Protein AF-D2DSU3-F1 (afdb_monomer)

Solvent-accessible surface area (backbone atoms only — not comparable to full-atom values): 3418 Å² total; per-residue (Å²): 129,84,76,80,78,66,48,74,48,76,49,70,52,54,95,74,73,51,71,72,54,47,54,54,49,51,56,53,58,73,70,54,90,72,62,94,60,54,47,78,48,75,43,66,41,80,94,52,70,90,110

Nearest PDB structures (foldseek):
  1tpv-assembly1_B  TM=9.626E-01  e=3.992E-03  Gallus gallus
  1tpu-assembly1_B  TM=9.637E-01  e=4.904E-03  Gallus gallus
  1tpw-assembly1_B  TM=9.639E-01  e=4.904E-03  Gallus gallus
  8w06-assembly3_F  TM=9.623E-01  e=1.573E-02  synthetic construct
  7cem-assembly1_B  TM=5.604E-01  e=8.617E+00  Escherichia coli K-12

Secondary structure (DSSP, 8-state):
----PPEEEEEE-TT---HHHHHHHHHHHHT----TTEEEEEE--GGGTT-

Structure (mmCIF, N/CA/C/O backbone):
data_AF-D2DSU3-F1
#
_entry.id   AF-D2DSU3-F1
#
loop_
_atom_site.group_PDB
_atom_site.id
_atom_site.type_symbol
_atom_site.label_atom_id
_atom_site.label_alt_id
_atom_site.label_comp_id
_atom_site.label_asym_id
_atom_site.label_entity_id
_atom_site.label_seq_id
_atom_site.pdbx_PDB_ins_code
_atom_site.Cartn_x
_atom_site.Cartn_y
_atom_site.Cartn_z
_atom_site.occupancy
_atom_site.B_iso_or_equiv
_atom_site.auth_seq_id
_atom_site.auth_comp_id
_atom_site.auth_asym_id
_atom_site.auth_atom_id
_atom_site.pdbx_PDB_model_num
ATOM 1 N N . MET A 1 1 ? -32.588 2.042 15.313 1.00 47.28 1 MET A N 1
ATOM 2 C CA . MET A 1 1 ? -31.157 1.707 15.469 1.00 47.28 1 MET A CA 1
ATOM 3 C C . MET A 1 1 ? -30.361 2.745 14.698 1.00 47.28 1 MET A C 1
ATOM 5 O O . MET A 1 1 ? -30.472 2.770 13.481 1.00 47.28 1 MET A O 1
ATOM 9 N N . VAL A 1 2 ? -29.640 3.651 15.368 1.00 55.78 2 VAL A N 1
ATOM 10 C CA . VAL A 1 2 ? -28.644 4.483 14.670 1.00 55.78 2 VAL A CA 1
ATOM 11 C C . VAL A 1 2 ? -27.624 3.504 14.095 1.00 55.78 2 VAL A C 1
ATOM 13 O O . VAL A 1 2 ? -26.984 2.785 14.858 1.00 55.78 2 VAL A O 1
ATOM 16 N N . GLY A 1 3 ? -27.552 3.388 12.768 1.00 65.62 3 GLY A N 1
ATOM 17 C CA . GLY A 1 3 ? -26.571 2.524 12.119 1.00 65.62 3 GLY A CA 1
ATOM 18 C C . GLY A 1 3 ? -25.181 2.948 12.578 1.00 65.62 3 GLY A C 1
ATOM 19 O O . GLY A 1 3 ? -24.776 4.084 12.334 1.00 65.62 3 GLY A O 1
ATOM 20 N N . SER A 1 4 ? -24.493 2.071 13.311 1.00 77.88 4 SER A N 1
ATOM 21 C CA . SER A 1 4 ? -23.154 2.360 13.818 1.00 77.88 4 SER A CA 1
ATOM 22 C C . SER A 1 4 ? -22.232 2.594 12.624 1.00 77.88 4 SER A C 1
ATOM 24 O O . SER A 1 4 ? -22.037 1.697 11.800 1.00 77.88 4 SER A O 1
ATOM 26 N N . LYS A 1 5 ? -21.725 3.822 12.479 1.00 84.00 5 LYS A N 1
ATOM 27 C CA . LYS A 1 5 ? -20.780 4.161 11.412 1.00 84.00 5 LYS A CA 1
ATOM 28 C C . LYS A 1 5 ? -19.471 3.434 11.709 1.00 84.00 5 LYS A C 1
ATOM 30 O O . LYS A 1 5 ? -18.907 3.606 12.787 1.00 84.00 5 LYS A O 1
ATOM 35 N N . ARG A 1 6 ? -19.002 2.614 10.766 1.00 90.00 6 ARG A N 1
ATOM 36 C CA . ARG A 1 6 ? -17.696 1.953 10.874 1.00 90.00 6 ARG A CA 1
ATOM 37 C C . ARG A 1 6 ? -16.585 2.992 10.789 1.00 90.00 6 ARG A C 1
ATOM 39 O O . ARG A 1 6 ? -16.689 3.950 10.023 1.00 90.00 6 ARG A O 1
ATOM 46 N N . PHE A 1 7 ? -15.533 2.799 11.578 1.00 93.94 7 PHE A N 1
ATOM 47 C CA . PHE A 1 7 ? -14.336 3.616 11.448 1.00 93.94 7 PHE A CA 1
ATOM 48 C C . PHE A 1 7 ? -13.646 3.237 10.135 1.00 93.94 7 PHE A C 1
ATOM 50 O O . PHE A 1 7 ? -13.427 2.054 9.879 1.00 93.94 7 PHE A O 1
ATOM 57 N N . PHE A 1 8 ? -13.358 4.220 9.285 1.00 95.81 8 PHE A N 1
ATOM 58 C CA . PHE A 1 8 ? -12.916 3.982 7.913 1.00 95.81 8 PHE A CA 1
ATOM 59 C C . PHE A 1 8 ? -11.634 4.755 7.619 1.00 95.81 8 PHE A C 1
ATOM 61 O O . PHE A 1 8 ? -11.567 5.961 7.866 1.00 95.81 8 PHE A O 1
ATOM 68 N N . VAL A 1 9 ? -10.627 4.066 7.083 1.00 96.56 9 VAL A N 1
ATOM 69 C CA . VAL A 1 9 ? -9.318 4.642 6.753 1.00 96.56 9 VAL A CA 1
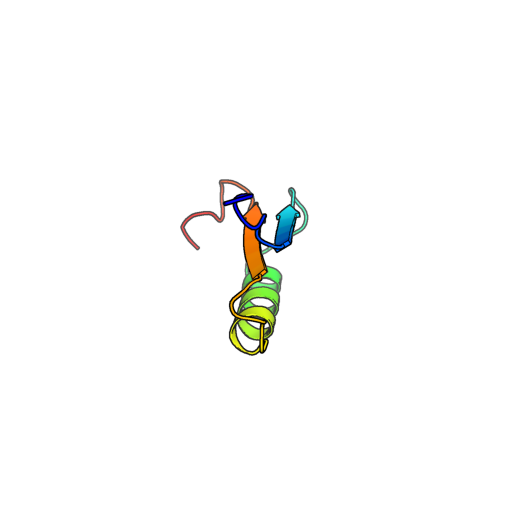ATOM 70 C C . VAL A 1 9 ? -8.969 4.334 5.301 1.00 96.56 9 VAL A C 1
ATOM 72 O O . VAL A 1 9 ? -9.053 3.188 4.864 1.00 96.56 9 VAL A O 1
ATOM 75 N N . ILE A 1 10 ? -8.531 5.358 4.563 1.00 97.12 10 ILE A N 1
ATOM 76 C CA . ILE A 1 10 ? -8.077 5.226 3.174 1.00 97.12 10 ILE A CA 1
ATOM 77 C C . ILE A 1 10 ? -6.611 5.633 3.070 1.00 97.12 10 ILE A C 1
ATOM 79 O O . ILE A 1 10 ? -6.257 6.777 3.357 1.00 97.12 10 ILE A O 1
ATOM 83 N N . GLY A 1 11 ? -5.774 4.722 2.582 1.00 96.44 11 GLY A N 1
ATOM 84 C CA . GLY A 1 11 ? -4.409 5.017 2.160 1.00 96.44 11 GLY A CA 1
ATOM 85 C C . GLY A 1 11 ? -4.342 5.213 0.648 1.00 96.44 11 GLY A C 1
ATOM 86 O O . GLY A 1 11 ? -4.214 4.239 -0.085 1.00 96.44 11 GLY A O 1
ATOM 87 N N . ASN A 1 12 ? -4.421 6.454 0.160 1.00 97.38 12 ASN A N 1
ATOM 88 C CA . ASN A 1 12 ? -4.189 6.747 -1.259 1.00 97.38 12 ASN A CA 1
ATOM 89 C C . ASN A 1 12 ? -2.685 6.898 -1.523 1.00 97.38 12 ASN A C 1
ATOM 91 O O . ASN A 1 12 ? -2.088 7.919 -1.169 1.00 97.38 12 ASN A O 1
ATOM 95 N N . TRP A 1 13 ? -2.087 5.895 -2.162 1.00 97.00 13 TRP A N 1
ATOM 96 C CA . TRP A 1 13 ? -0.660 5.862 -2.475 1.00 97.00 13 TRP A CA 1
ATOM 97 C C . TRP A 1 13 ? -0.268 6.902 -3.527 1.00 97.00 13 TRP A C 1
ATOM 99 O O . TRP A 1 13 ? 0.884 7.351 -3.551 1.00 97.00 13 TRP A O 1
ATOM 109 N N . LYS A 1 14 ? -1.222 7.344 -4.364 1.00 95.88 14 LYS A N 1
ATOM 110 C CA . LYS A 1 14 ? -0.952 8.152 -5.564 1.00 95.88 14 LYS A CA 1
ATOM 111 C C . LYS A 1 14 ? 0.181 7.494 -6.367 1.00 95.88 14 LYS A C 1
ATOM 113 O O . LYS A 1 14 ? 0.436 6.307 -6.228 1.00 95.88 14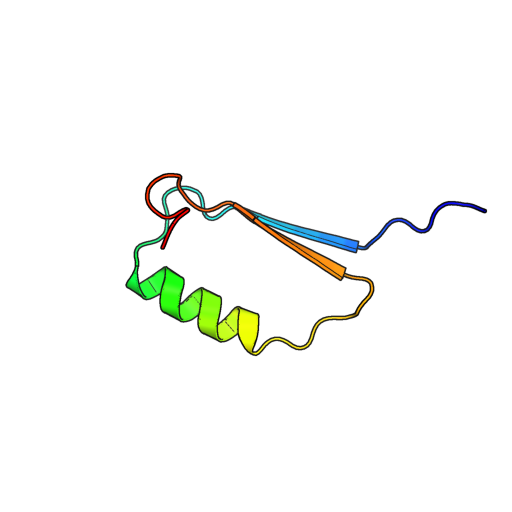 LYS A O 1
ATOM 118 N N . MET A 1 15 ? 0.915 8.257 -7.166 1.00 95.88 15 MET A N 1
ATOM 119 C CA . MET A 1 15 ? 2.047 7.760 -7.953 1.00 95.88 15 MET A CA 1
ATOM 120 C C . MET A 1 15 ? 3.376 7.763 -7.160 1.00 95.88 15 MET A C 1
ATOM 122 O O . MET A 1 15 ? 4.376 8.268 -7.651 1.00 95.88 15 MET A O 1
ATOM 126 N N . ASN A 1 16 ? 3.393 7.264 -5.912 1.00 96.62 16 ASN A N 1
ATOM 127 C CA . ASN A 1 16 ? 4.579 7.331 -5.024 1.00 96.62 16 ASN A CA 1
ATOM 128 C C . ASN A 1 16 ? 5.167 5.969 -4.620 1.00 96.62 16 ASN A C 1
ATOM 130 O O . ASN A 1 16 ? 5.966 5.880 -3.679 1.00 96.62 16 ASN A O 1
ATOM 134 N N . VAL A 1 17 ? 4.768 4.905 -5.306 1.00 97.06 17 VAL A N 1
ATOM 135 C CA . VAL A 1 17 ? 5.179 3.536 -4.992 1.00 97.06 17 VAL A CA 1
ATOM 136 C C . VAL A 1 17 ? 5.835 2.866 -6.192 1.00 97.06 17 VAL A C 1
ATOM 138 O O . VAL A 1 17 ? 5.566 3.214 -7.338 1.00 97.06 17 VAL A O 1
ATOM 141 N N . ASP A 1 18 ? 6.681 1.891 -5.886 1.00 97.44 18 ASP A N 1
ATOM 142 C CA . ASP A 1 18 ? 7.222 0.890 -6.798 1.00 97.44 18 ASP A CA 1
ATOM 143 C C . ASP A 1 18 ? 6.967 -0.502 -6.187 1.00 97.44 18 ASP A C 1
ATOM 145 O O . ASP A 1 18 ? 6.506 -0.607 -5.047 1.00 97.44 18 ASP A O 1
ATOM 149 N N . LYS A 1 19 ? 7.267 -1.577 -6.924 1.00 97.19 19 LYS A N 1
ATOM 150 C CA . LYS A 1 19 ? 7.010 -2.956 -6.470 1.00 97.19 19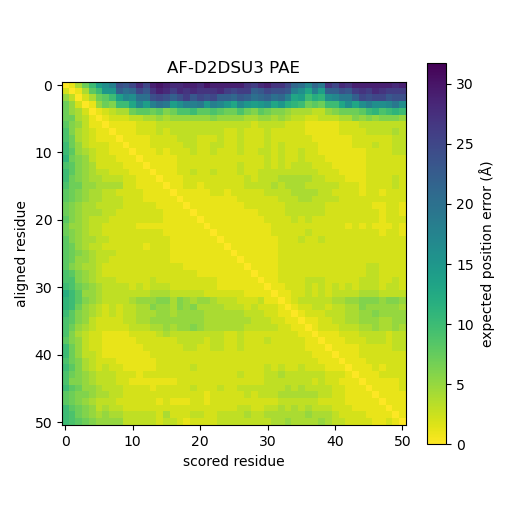 LYS A CA 1
ATOM 151 C C . LYS A 1 19 ? 7.666 -3.282 -5.121 1.00 97.19 19 LYS A C 1
ATOM 153 O O . LYS A 1 19 ? 7.012 -3.849 -4.255 1.00 97.19 19 LYS A O 1
ATOM 158 N N . ALA A 1 20 ? 8.909 -2.849 -4.899 1.00 97.88 20 ALA A N 1
ATOM 159 C CA . ALA A 1 20 ? 9.624 -3.125 -3.652 1.00 97.88 20 ALA A CA 1
ATOM 160 C C . ALA A 1 20 ? 8.980 -2.417 -2.446 1.00 97.88 20 ALA A C 1
ATOM 162 O O . ALA A 1 20 ? 8.867 -2.991 -1.360 1.00 97.88 20 ALA A O 1
ATOM 163 N N . ARG A 1 21 ? 8.520 -1.172 -2.630 1.00 97.44 21 ARG A N 1
ATOM 164 C CA . ARG A 1 21 ? 7.750 -0.450 -1.606 1.00 97.44 21 ARG A CA 1
ATOM 165 C C . ARG A 1 21 ? 6.404 -1.115 -1.344 1.00 97.44 21 ARG A C 1
ATOM 167 O O . ARG A 1 21 ? 6.016 -1.201 -0.181 1.00 97.44 21 ARG A O 1
ATOM 174 N N . ILE A 1 22 ? 5.716 -1.586 -2.386 1.00 97.81 22 ILE A N 1
ATOM 175 C CA . ILE A 1 22 ? 4.443 -2.309 -2.251 1.00 97.81 22 ILE A CA 1
ATOM 176 C C . ILE A 1 22 ? 4.642 -3.560 -1.394 1.00 97.81 22 ILE A C 1
ATOM 178 O O . ILE A 1 22 ? 3.942 -3.704 -0.395 1.00 97.81 22 ILE A O 1
ATOM 182 N N . ASP A 1 23 ? 5.646 -4.388 -1.690 1.00 98.06 23 ASP A N 1
ATOM 183 C CA . ASP A 1 23 ? 5.932 -5.610 -0.925 1.00 98.06 23 ASP A CA 1
ATOM 184 C C . ASP A 1 23 ? 6.161 -5.307 0.568 1.00 98.06 23 ASP A C 1
ATOM 186 O O . ASP A 1 23 ? 5.633 -5.987 1.454 1.00 98.06 23 ASP A O 1
ATOM 190 N N . GLY A 1 24 ? 6.917 -4.244 0.864 1.00 97.94 24 GLY A N 1
ATOM 191 C CA . GLY A 1 24 ? 7.168 -3.794 2.233 1.00 97.94 24 GLY A CA 1
ATOM 192 C C . GLY A 1 24 ? 5.906 -3.303 2.951 1.00 97.94 24 GLY A C 1
ATOM 193 O O . GLY A 1 24 ? 5.668 -3.674 4.104 1.00 97.94 24 GLY A O 1
ATOM 194 N N . ILE A 1 25 ? 5.085 -2.493 2.273 1.00 96.44 25 ILE A N 1
ATOM 195 C CA . ILE A 1 25 ? 3.826 -1.971 2.822 1.00 96.44 25 ILE A CA 1
ATOM 196 C C . ILE A 1 25 ? 2.841 -3.116 3.068 1.00 96.44 25 IL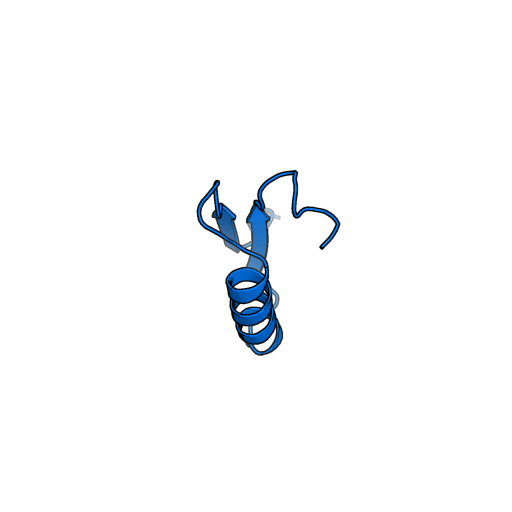E A C 1
ATOM 198 O O . ILE A 1 25 ? 2.295 -3.206 4.165 1.00 96.44 25 ILE A O 1
ATOM 202 N N . VAL A 1 26 ? 2.648 -4.013 2.097 1.00 95.62 26 VAL A N 1
ATOM 203 C CA . VAL A 1 26 ? 1.739 -5.162 2.213 1.00 95.62 26 VAL A CA 1
ATOM 204 C C . VAL A 1 26 ? 2.175 -6.068 3.359 1.00 95.62 26 VAL A C 1
ATOM 206 O O . VAL A 1 26 ? 1.355 -6.383 4.216 1.00 95.62 26 VAL A O 1
ATOM 209 N N . LYS A 1 27 ? 3.470 -6.398 3.471 1.00 97.62 27 LYS A N 1
ATOM 210 C CA . LYS A 1 27 ? 3.994 -7.185 4.599 1.00 97.62 27 LYS A CA 1
ATOM 211 C C . LYS A 1 27 ? 3.671 -6.549 5.955 1.00 97.62 27 LYS A C 1
ATOM 213 O O . LYS A 1 27 ? 3.255 -7.249 6.877 1.00 97.62 27 LYS A O 1
ATOM 218 N N . MET A 1 28 ? 3.862 -5.234 6.083 1.00 96.50 28 MET A N 1
ATOM 219 C CA . MET A 1 28 ? 3.538 -4.492 7.305 1.00 96.50 28 MET A CA 1
ATOM 220 C C . MET A 1 28 ? 2.029 -4.506 7.592 1.00 96.50 28 MET A C 1
ATOM 222 O O . MET A 1 28 ? 1.629 -4.778 8.722 1.00 96.50 28 MET A O 1
ATOM 226 N N . MET A 1 29 ? 1.195 -4.282 6.573 1.00 94.88 29 MET A N 1
ATOM 227 C CA . MET A 1 29 ? -0.263 -4.271 6.705 1.00 94.88 29 MET A CA 1
ATOM 228 C C . MET A 1 29 ? -0.834 -5.646 7.067 1.00 94.88 29 MET A C 1
ATOM 230 O O . MET A 1 29 ? -1.722 -5.727 7.910 1.00 94.88 29 MET A O 1
ATOM 234 N N . THR A 1 30 ? -0.314 -6.730 6.487 1.00 94.50 30 THR A N 1
ATOM 235 C CA . THR A 1 30 ? -0.739 -8.104 6.802 1.00 94.50 30 THR A CA 1
ATOM 236 C C . THR A 1 30 ? -0.388 -8.504 8.236 1.00 94.50 30 THR A C 1
ATOM 238 O O . THR A 1 30 ? -1.108 -9.289 8.847 1.00 94.50 30 THR A O 1
ATOM 241 N N . ALA A 1 31 ? 0.694 -7.958 8.796 1.00 96.56 31 ALA A N 1
ATOM 242 C CA . ALA A 1 31 ? 1.085 -8.195 10.184 1.00 96.56 31 ALA A CA 1
ATOM 243 C C . ALA A 1 31 ? 0.320 -7.321 11.199 1.00 96.56 31 ALA A C 1
A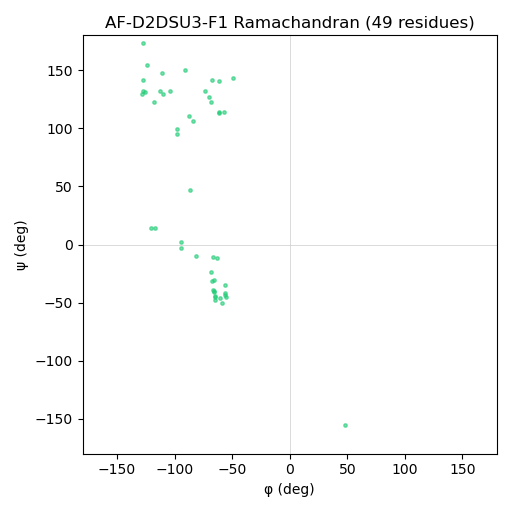TOM 245 O O . ALA A 1 31 ? 0.447 -7.531 12.407 1.00 96.56 31 ALA A O 1
ATOM 246 N N . ALA A 1 32 ? -0.450 -6.327 10.742 1.00 94.12 32 ALA A N 1
ATOM 247 C CA . ALA A 1 32 ? -1.137 -5.395 11.625 1.00 94.12 32 ALA A CA 1
ATOM 248 C C . ALA A 1 32 ? -2.341 -6.050 12.321 1.00 94.12 32 ALA A C 1
ATOM 250 O O . ALA A 1 32 ? -3.212 -6.645 11.688 1.00 94.12 32 ALA A O 1
ATOM 251 N N . SER A 1 33 ? -2.435 -5.871 13.639 1.00 95.00 33 SER A N 1
ATOM 252 C CA . SER A 1 33 ? -3.636 -6.217 14.402 1.00 95.00 33 SER A CA 1
ATOM 253 C C . SER A 1 33 ? -4.600 -5.034 14.388 1.00 95.00 33 SER A C 1
ATOM 255 O O . SER A 1 33 ? -4.317 -3.988 14.975 1.00 95.00 33 SER A O 1
ATOM 257 N N . LEU A 1 34 ? -5.728 -5.181 13.691 1.00 91.12 34 LEU A N 1
ATOM 258 C CA . LEU A 1 34 ? -6.755 -4.146 13.571 1.00 91.12 34 LEU A CA 1
ATOM 259 C C . LEU A 1 34 ? -8.032 -4.541 14.318 1.00 91.12 34 LEU A C 1
ATOM 261 O O . LEU A 1 34 ? -8.411 -5.711 14.388 1.00 91.12 34 LEU A O 1
ATOM 265 N N . SER A 1 35 ? -8.730 -3.539 14.855 1.00 92.81 35 SER A N 1
ATOM 266 C CA . SER A 1 35 ? -10.072 -3.723 15.412 1.00 92.81 35 SER A CA 1
ATOM 267 C C . SER A 1 35 ? -11.040 -4.211 14.334 1.00 92.81 35 SER A C 1
ATOM 269 O O . SER A 1 35 ? -11.044 -3.697 13.218 1.00 92.81 35 SER A O 1
ATOM 271 N N . LYS A 1 36 ? -11.945 -5.128 14.695 1.00 91.31 36 LYS A N 1
ATOM 272 C CA . LYS A 1 36 ? -13.016 -5.614 13.804 1.00 91.31 36 LYS A CA 1
ATOM 273 C C . LYS A 1 36 ? -14.015 -4.523 13.389 1.00 91.31 36 LYS A C 1
ATOM 275 O O . LYS A 1 36 ? -14.834 -4.750 12.506 1.00 91.31 36 LYS A O 1
ATOM 280 N N . HIS A 1 37 ? -13.973 -3.356 14.034 1.00 92.56 37 HIS A N 1
ATOM 281 C CA . HIS A 1 37 ? -14.813 -2.199 13.707 1.00 92.56 37 HIS A CA 1
ATOM 282 C C . HIS A 1 37 ? -14.140 -1.202 12.751 1.00 92.56 37 HIS A C 1
ATOM 284 O O . HIS A 1 37 ? -14.734 -0.163 12.448 1.00 92.56 37 HIS A O 1
ATOM 290 N N . THR A 1 38 ? -12.924 -1.514 12.293 1.00 93.38 38 THR A N 1
ATOM 291 C CA . THR A 1 38 ? -12.163 -0.702 11.347 1.00 93.38 38 THR A CA 1
ATOM 292 C C . THR A 1 38 ? -12.208 -1.326 9.962 1.00 93.38 38 THR A C 1
ATOM 294 O O . THR A 1 38 ? -11.929 -2.510 9.793 1.00 93.38 38 THR A O 1
ATOM 297 N N . GLU A 1 39 ? -12.508 -0.509 8.964 1.00 94.50 39 GLU A N 1
ATOM 298 C CA . GLU A 1 39 ? -12.413 -0.867 7.556 1.00 94.50 39 GLU A CA 1
ATOM 299 C C . GLU A 1 39 ? -11.294 -0.051 6.904 1.00 94.50 39 GLU A C 1
ATOM 301 O O . GLU A 1 39 ? -11.168 1.157 7.131 1.00 94.50 39 GLU A O 1
ATOM 306 N N . VAL A 1 40 ? -10.435 -0.734 6.146 1.00 95.12 40 VAL A N 1
ATOM 307 C CA . VAL A 1 40 ? -9.230 -0.153 5.547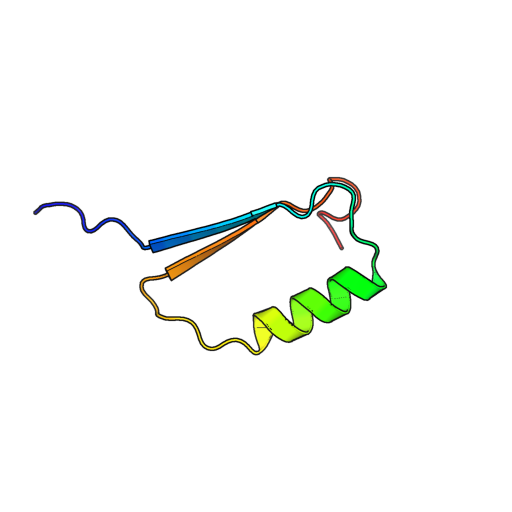 1.00 95.12 40 VAL A CA 1
ATOM 308 C C . VAL A 1 40 ? -9.243 -0.410 4.052 1.00 95.12 40 VAL A C 1
ATOM 310 O O . VAL A 1 40 ? -9.437 -1.544 3.619 1.00 95.12 40 VAL A O 1
ATOM 313 N N . VAL A 1 41 ? -8.999 0.640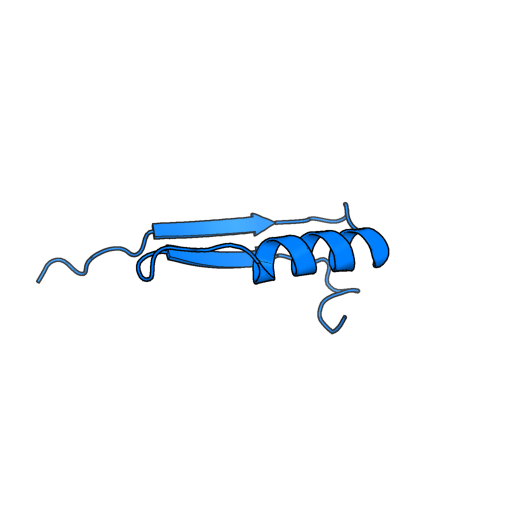 3.272 1.00 95.88 41 VAL A N 1
ATOM 314 C CA . VAL A 1 41 ? -8.870 0.566 1.813 1.00 95.88 41 VAL A CA 1
ATOM 315 C C . VAL A 1 41 ? -7.566 1.219 1.375 1.00 95.88 41 VAL A C 1
ATOM 317 O O . VAL A 1 41 ? -7.157 2.258 1.897 1.00 95.88 41 VAL A O 1
ATOM 320 N N . VAL A 1 42 ? -6.925 0.620 0.377 1.00 96.62 42 VAL A N 1
ATOM 321 C CA . VAL A 1 42 ? -5.751 1.176 -0.292 1.00 96.62 42 VAL A CA 1
ATOM 322 C C . VAL A 1 42 ? -6.127 1.606 -1.704 1.00 96.62 42 VAL A C 1
ATOM 324 O O . VAL A 1 42 ? -6.695 0.831 -2.467 1.00 96.62 42 VAL A O 1
ATOM 327 N N . GLY A 1 43 ? -5.773 2.840 -2.057 1.00 96.94 43 GLY A N 1
ATOM 328 C CA . GLY A 1 43 ? -5.809 3.332 -3.431 1.00 96.94 43 GLY A CA 1
ATOM 329 C C . GLY A 1 43 ? -4.420 3.238 -4.057 1.00 96.94 43 GLY A C 1
ATOM 330 O O . GLY A 1 43 ? -3.582 4.102 -3.802 1.00 96.94 43 GLY A O 1
ATOM 331 N N . CYS A 1 44 ? -4.186 2.199 -4.856 1.00 96.88 44 CYS A N 1
ATOM 332 C CA . CYS A 1 44 ? -2.936 1.946 -5.579 1.00 96.88 44 CYS A CA 1
ATOM 333 C C . CYS A 1 44 ? -2.972 2.576 -6.994 1.00 96.88 44 CYS A C 1
ATOM 335 O O . CYS A 1 44 ? -4.063 2.676 -7.567 1.00 96.88 44 CYS A O 1
ATOM 337 N N . PRO A 1 45 ? -1.838 3.004 -7.597 1.00 97.44 45 PRO A N 1
ATOM 338 C CA . PRO A 1 45 ? -1.775 3.287 -9.032 1.00 97.44 45 PRO A CA 1
ATOM 339 C C . PRO A 1 45 ? -2.347 2.158 -9.881 1.00 97.44 45 PRO A C 1
ATOM 341 O O . PRO A 1 45 ? -2.115 0.985 -9.604 1.00 97.44 45 PRO A O 1
ATOM 344 N N . SER A 1 46 ? -3.019 2.516 -10.974 1.00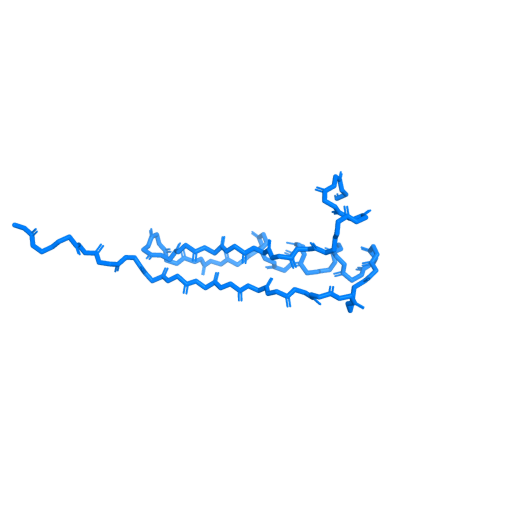 97.19 46 SER A N 1
ATOM 345 C CA . SER A 1 46 ? -3.662 1.543 -11.864 1.00 97.19 46 SER A CA 1
ATOM 346 C C . SER A 1 46 ? -2.700 0.486 -12.415 1.00 97.19 46 SER A C 1
ATOM 348 O O . SER A 1 46 ? -3.078 -0.674 -12.532 1.00 97.19 46 SER A O 1
ATOM 350 N N . CYS A 1 47 ? -1.445 0.853 -12.689 1.00 97.06 47 CYS A N 1
ATOM 351 C CA . CYS A 1 47 ? -0.410 -0.064 -13.180 1.00 97.06 47 CYS A CA 1
ATOM 352 C C . CYS A 1 47 ? 0.023 -1.143 -12.172 1.00 97.06 47 CYS A C 1
ATOM 354 O O . CYS A 1 47 ? 0.739 -2.069 -12.548 1.00 97.06 47 CYS A O 1
ATOM 356 N N . TYR A 1 48 ? -0.398 -1.027 -10.914 1.00 97.00 48 TYR A N 1
ATOM 357 C CA . TYR A 1 48 ? -0.083 -1.954 -9.832 1.00 97.00 48 TYR A CA 1
ATOM 358 C C . TYR A 1 48 ? -1.347 -2.574 -9.212 1.00 97.00 48 TYR A C 1
ATOM 360 O O . TYR A 1 48 ? -1.266 -3.137 -8.131 1.00 97.00 48 TYR A O 1
ATOM 368 N N . LEU A 1 49 ? -2.523 -2.468 -9.846 1.00 95.19 49 LEU A N 1
ATOM 369 C CA . LEU A 1 49 ? -3.761 -3.046 -9.295 1.00 95.19 49 LEU A CA 1
ATOM 370 C C . LEU A 1 49 ? -3.761 -4.583 -9.264 1.00 95.19 49 LEU A C 1
ATOM 372 O O . LEU A 1 49 ? -4.394 -5.164 -8.390 1.00 95.19 49 LEU A O 1
ATOM 376 N N . GLU A 1 50 ? -3.082 -5.226 -10.217 1.00 95.50 50 GLU A N 1
ATOM 377 C CA . GLU A 1 50 ? -2.970 -6.693 -10.313 1.00 95.50 50 GLU A CA 1
ATOM 378 C C . GLU A 1 50 ? -1.704 -7.257 -9.643 1.00 95.50 50 GLU A C 1
ATOM 380 O O . GLU A 1 50 ? -1.497 -8.469 -9.658 1.00 95.50 50 GLU A O 1
ATOM 385 N N . TYR A 1 51 ? -0.839 -6.385 -9.112 1.00 94.38 51 TYR A N 1
ATOM 386 C CA . TYR A 1 51 ? 0.421 -6.752 -8.462 1.00 94.38 51 TYR A CA 1
ATOM 387 C C . TYR A 1 51 ? 0.229 -6.861 -6.949 1.00 94.38 51 TYR A C 1
ATOM 389 O O . TYR A 1 51 ? 0.573 -7.929 -6.399 1.00 94.38 51 TYR A O 1
#

pLDDT: mean 92.87, std 9.95, range [47.28, 98.06]

Mean predicted aligned error: 3.95 Å

Foldseek 3Di:
DPPPDFAEEEAECDPPDDPVRVVVVVVVVVPDDDDPSYDYYYRDPPVPPVD

Sequence (51 aa):
MVGSKRFFVIGNWKMNVDKARIDGIVKMMTAASLSKHTEVVVGCPSCYLEY

Organism: Scylla paramamosain (NCBI:txid85552)

Radius of gyration: 13.59 Å; Cα contacts (8 Å, |Δi|>4): 36; chains: 1; bounding box: 41×16×29 Å

InterPro domains:
  IPR000652 Triosephosphate isomerase [PF00121] (8-50)
  IPR00065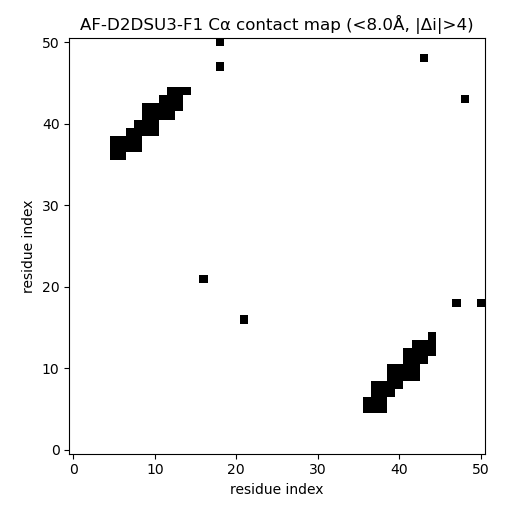2 Triosephosphate isomerase [PS51440] (6-51)
  IPR013785 Aldolase-type TIM barrel [G3DSA:3.20.20.70] (1-51)
  IPR035990 Triosephosphate isomerase superfamily [SSF51351] (4-50)